Protein AF-A0A087UKG1-F1 (afdb_monomer_lite)

Foldseek 3Di:
DCVVVVVVVVVVCVVVVVDLDPDVCQVCLLVVLVVVLVVLLVCCCVVQLLNCCVVPVPLSVLLSVLLVVLSVVLVVLCVVVVHRRPSDDPLVVLSVVLVVCCVVVVPDN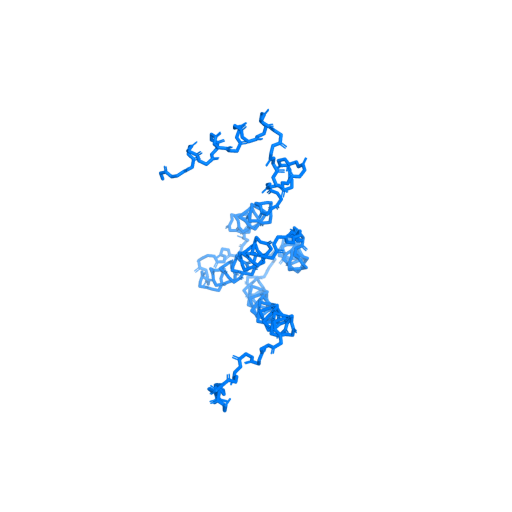VVNVVSSNVSSVVSNVVSVVVVVVVLVVVCVVVVHDPPDPDDPPDD

pLDDT: mean 77.17, std 9.94, range [45.12, 91.0]

Secondary structure (DSSP, 8-state):
--HHHHHHHHHHHHHHT--SSS-HHHHHTTHHHHHHHHHHHHHHHHH-TT-HHHH-HHHHHHHHHHHHHHHHHHHHHHHHTTPPP----TTHHHHHHHHHHHHHTTT-HHHHHHHHHHHHHHHHHHHHHHHHHHHHHHHHHHT--TT--------

Organism: Stegodyphus mimosarum (NCBI:txid407821)

Structure (mmCIF, N/CA/C/O backbone):
data_AF-A0A087UKG1-F1
#
_entry.id   AF-A0A087UKG1-F1
#
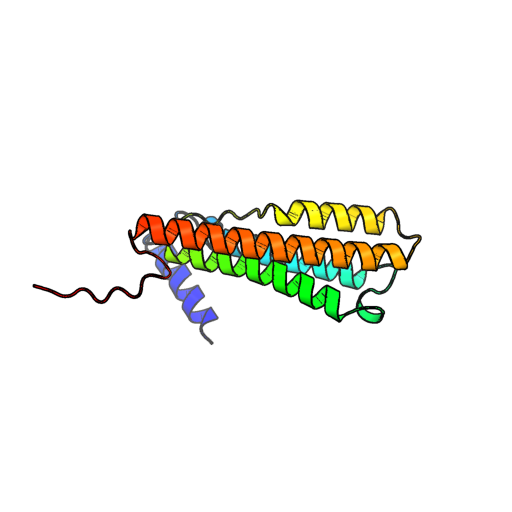loop_
_atom_site.group_PDB
_atom_site.id
_atom_site.type_symbol
_atom_site.label_atom_id
_atom_site.label_alt_id
_atom_site.label_comp_id
_atom_site.label_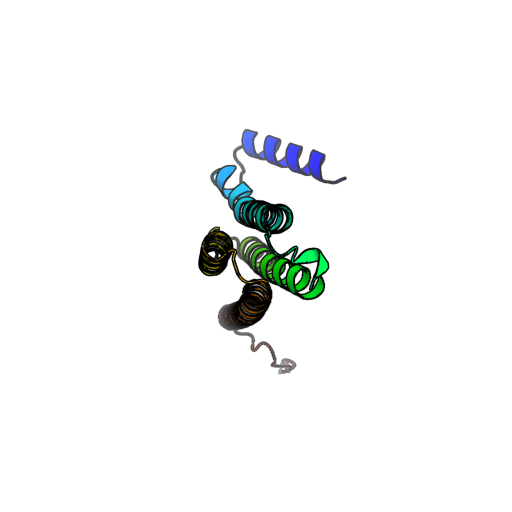asym_id
_atom_site.label_entity_id
_atom_site.label_seq_id
_atom_site.pdbx_PDB_ins_code
_atom_site.Cartn_x
_atom_site.Cartn_y
_atom_site.Cartn_z
_atom_site.occupancy
_atom_site.B_iso_or_equiv
_atom_site.auth_seq_id
_atom_site.auth_comp_id
_atom_site.auth_asym_id
_atom_site.auth_atom_id
_atom_site.pdbx_PDB_model_num
ATOM 1 N N . MET A 1 1 ? -13.821 21.180 6.133 1.00 55.25 1 MET A N 1
ATOM 2 C CA . MET A 1 1 ? -14.436 22.084 7.133 1.00 55.25 1 MET A CA 1
ATOM 3 C C . MET A 1 1 ? -14.659 21.456 8.516 1.00 55.25 1 MET A C 1
ATOM 5 O O . MET A 1 1 ? -14.970 22.186 9.441 1.00 55.25 1 MET A O 1
ATOM 9 N N . SER A 1 2 ? -14.451 20.149 8.722 1.00 76.62 2 SER A N 1
ATOM 10 C CA . SER A 1 2 ? -14.609 19.496 10.038 1.00 76.62 2 SER A CA 1
ATOM 11 C C . SER A 1 2 ? -13.330 19.440 10.887 1.00 76.62 2 SER A C 1
ATOM 13 O O . SER A 1 2 ? -13.421 19.343 12.105 1.00 76.62 2 SER A O 1
ATOM 15 N N . LEU A 1 3 ? -12.146 19.548 10.270 1.00 78.44 3 LEU A N 1
ATOM 16 C CA . LEU A 1 3 ? -10.847 19.410 10.945 1.00 78.44 3 LEU A CA 1
ATOM 17 C C . LEU A 1 3 ? -10.667 20.284 12.204 1.00 78.44 3 LEU A C 1
ATOM 19 O O . LEU A 1 3 ? -10.298 19.722 13.234 1.00 78.44 3 LEU A O 1
ATOM 23 N N . PRO A 1 4 ? -10.946 21.605 12.192 1.00 83.06 4 PRO A N 1
ATOM 24 C CA . PRO A 1 4 ? -10.752 22.427 13.390 1.00 83.06 4 PRO A CA 1
ATOM 25 C C . PRO A 1 4 ? -11.690 22.024 14.537 1.00 83.06 4 PRO A C 1
ATOM 27 O O . PRO A 1 4 ? -11.266 21.980 15.689 1.00 83.06 4 PRO A O 1
ATOM 30 N N . VAL A 1 5 ? -12.934 21.645 14.231 1.00 83.69 5 VAL A N 1
ATOM 31 C CA . VAL A 1 5 ? -13.915 21.189 15.231 1.00 83.69 5 VAL A CA 1
ATOM 32 C C . VAL A 1 5 ? -13.523 19.822 15.797 1.00 83.69 5 VAL A C 1
ATOM 34 O O . VAL A 1 5 ? -13.596 19.604 17.004 1.00 83.69 5 VAL A O 1
ATOM 37 N N . SER A 1 6 ? -13.040 18.907 14.952 1.00 79.75 6 SER A N 1
ATOM 38 C CA . SER A 1 6 ? -12.535 17.601 15.386 1.00 79.75 6 SER A CA 1
ATOM 39 C C . SER A 1 6 ? -11.314 17.732 16.300 1.00 79.75 6 SER A C 1
ATOM 41 O O . SER A 1 6 ? -11.258 17.069 17.333 1.00 79.75 6 SER A O 1
ATOM 43 N N . LEU A 1 7 ? -10.367 18.616 15.967 1.00 80.56 7 LEU A N 1
ATOM 44 C CA . LEU A 1 7 ? -9.194 18.889 16.804 1.00 80.56 7 LEU A CA 1
ATOM 45 C C . LEU A 1 7 ? -9.585 19.519 18.145 1.00 80.56 7 LEU A C 1
ATOM 47 O O . LEU A 1 7 ? -9.088 19.092 19.188 1.00 80.56 7 LEU A O 1
ATOM 51 N N . TYR A 1 8 ? -10.516 20.478 18.134 1.00 82.25 8 TYR A N 1
ATOM 52 C CA . TYR A 1 8 ? -11.039 21.090 19.355 1.00 82.25 8 TYR A CA 1
ATOM 53 C C . TYR A 1 8 ? -11.724 20.058 20.265 1.00 82.25 8 TYR A C 1
ATOM 55 O O . TYR A 1 8 ? -11.461 20.023 21.467 1.00 82.25 8 TYR A O 1
ATOM 63 N N . ASN A 1 9 ? -12.531 19.157 19.696 1.00 81.56 9 ASN A N 1
ATOM 64 C CA . ASN A 1 9 ? -13.195 18.093 20.451 1.00 81.56 9 ASN A CA 1
ATOM 65 C C . ASN A 1 9 ? -12.203 17.082 21.037 1.00 81.56 9 ASN A C 1
ATOM 67 O O . ASN A 1 9 ? -12.367 16.680 22.187 1.00 81.56 9 ASN A O 1
ATOM 71 N N . ILE A 1 10 ? -11.149 16.713 20.298 1.00 77.81 10 ILE A N 1
ATOM 72 C CA . ILE A 1 10 ? -10.069 15.853 20.814 1.00 77.81 10 ILE A CA 1
ATOM 73 C C . ILE A 1 10 ? -9.343 16.544 21.974 1.00 77.81 10 ILE A C 1
ATOM 75 O O . ILE A 1 10 ? -9.103 15.918 23.004 1.00 77.81 10 ILE A O 1
ATOM 79 N N . HIS A 1 11 ? -9.032 17.837 21.841 1.00 78.38 11 HIS A N 1
ATOM 80 C CA . HIS A 1 11 ? -8.366 18.604 22.894 1.00 78.38 11 HIS A CA 1
ATOM 81 C C . HIS A 1 11 ? -9.241 18.742 24.152 1.00 78.38 11 HIS A C 1
ATOM 83 O O . HIS A 1 11 ? -8.769 18.541 25.273 1.00 78.38 11 HIS A O 1
ATOM 89 N N . CYS A 1 12 ? -10.535 19.020 23.976 1.00 80.44 12 CYS A N 1
ATOM 90 C CA . CYS A 1 12 ? -11.500 19.095 25.071 1.00 80.44 12 CYS A CA 1
ATOM 91 C C . CYS A 1 12 ? -11.675 17.734 25.771 1.00 80.44 12 CYS A C 1
ATOM 93 O O . CYS A 1 12 ? -11.652 17.673 27.000 1.00 80.44 12 CYS A O 1
ATOM 95 N N . ALA A 1 13 ? -11.780 16.641 25.007 1.00 72.00 13 ALA A N 1
ATOM 96 C CA . ALA A 1 13 ? -11.885 15.281 25.539 1.00 72.00 13 ALA A CA 1
ATOM 97 C C . ALA A 1 13 ? -10.607 14.835 26.273 1.00 72.00 13 ALA A C 1
ATOM 99 O O . ALA A 1 13 ? -10.695 14.163 27.299 1.00 72.00 13 ALA A O 1
ATOM 100 N N . TYR A 1 14 ? -9.426 15.262 25.807 1.00 73.62 14 TYR A N 1
ATOM 101 C CA . TYR A 1 14 ? -8.149 15.023 26.488 1.00 73.62 14 TYR A CA 1
ATOM 102 C C . TYR A 1 14 ? -8.099 15.708 27.854 1.00 73.62 14 TYR A C 1
ATOM 104 O O . TYR A 1 14 ? -7.748 15.077 28.847 1.00 73.62 14 TYR A O 1
ATOM 112 N N . LYS A 1 15 ? -8.537 16.971 27.932 1.00 78.38 15 LYS A N 1
ATOM 113 C CA . LYS A 1 15 ? -8.609 17.720 29.196 1.00 78.38 15 LYS A CA 1
ATOM 114 C C . LYS A 1 15 ? -9.629 17.134 30.183 1.00 78.38 15 LYS A C 1
ATOM 116 O O . LYS A 1 15 ? -9.431 17.244 31.388 1.00 78.38 15 LYS A O 1
ATOM 121 N N . LYS A 1 16 ? -10.708 16.525 29.680 1.00 77.69 16 LYS A N 1
ATOM 122 C CA . LYS A 1 16 ? -11.767 15.891 30.486 1.00 77.69 16 LYS A CA 1
ATOM 123 C C . LYS A 1 16 ? -11.457 14.448 30.904 1.00 77.69 16 LYS A C 1
ATOM 125 O O . LYS A 1 16 ? -12.178 13.905 31.729 1.00 77.69 16 LYS A O 1
ATOM 130 N N . GLY A 1 17 ? -10.414 13.821 30.354 1.00 66.81 17 GLY A N 1
ATOM 131 C CA . GLY A 1 17 ? -10.044 12.436 30.674 1.00 66.81 17 GLY A CA 1
ATOM 132 C C . GLY A 1 17 ? -10.986 11.363 30.103 1.00 66.81 17 GLY A C 1
ATOM 133 O O . GLY A 1 17 ? -10.788 10.183 30.367 1.00 66.81 17 GLY A O 1
ATOM 134 N N . GLU A 1 18 ? -11.969 11.737 29.280 1.00 65.38 18 GLU A N 1
ATOM 135 C CA . GLU A 1 18 ? -12.963 10.833 28.670 1.00 65.38 18 GLU A CA 1
ATOM 136 C C . GLU A 1 18 ? -12.476 10.217 27.343 1.00 65.38 18 GLU A C 1
ATOM 138 O O . GLU A 1 18 ? -13.263 9.818 26.480 1.00 65.38 18 GLU A O 1
ATOM 143 N N . LEU A 1 19 ? -11.159 10.170 27.119 1.00 61.91 19 LEU A N 1
ATOM 144 C CA . LEU A 1 19 ? -10.612 9.687 25.856 1.00 61.91 19 LEU A CA 1
ATOM 145 C C . LEU A 1 19 ? -10.826 8.168 25.727 1.00 61.91 19 LEU A C 1
ATOM 147 O O . LEU A 1 19 ? -10.293 7.381 26.506 1.00 61.91 19 LEU A O 1
ATOM 151 N N . LYS A 1 20 ? -11.542 7.739 24.676 1.00 59.97 20 LYS A N 1
ATOM 152 C CA . LYS A 1 20 ? -11.756 6.313 24.338 1.00 59.97 20 LYS A CA 1
ATOM 153 C C . LYS A 1 20 ? -10.439 5.531 24.145 1.00 59.97 20 LYS A C 1
ATOM 155 O O . LYS A 1 20 ? -10.425 4.309 24.248 1.00 59.97 20 LYS A O 1
ATOM 160 N N . GLN A 1 21 ? -9.336 6.220 23.848 1.00 63.94 21 GLN A N 1
ATOM 161 C CA . GLN A 1 21 ? -7.999 5.654 23.647 1.00 63.94 21 GLN A CA 1
ATOM 162 C C . GLN A 1 21 ? -7.053 6.189 24.732 1.00 63.94 21 GLN A C 1
ATOM 164 O O . GLN A 1 21 ? -7.044 7.387 24.992 1.00 63.94 21 GLN A O 1
ATOM 169 N N . LYS A 1 22 ? -6.218 5.331 25.337 1.00 58.84 22 LYS A N 1
ATOM 170 C CA . LYS A 1 22 ? -5.342 5.694 26.476 1.00 58.84 22 LYS A CA 1
ATOM 171 C C . LYS A 1 22 ? -4.292 6.776 26.159 1.00 58.84 22 LYS A C 1
ATOM 173 O O . LYS A 1 22 ? -3.692 7.315 27.082 1.00 58.84 22 LYS A O 1
ATOM 178 N N . SER A 1 23 ? -4.038 7.073 24.881 1.00 69.69 23 SER A N 1
ATOM 179 C CA . SER A 1 23 ? -3.068 8.083 24.444 1.00 69.69 23 SER A CA 1
ATOM 180 C C . SER A 1 23 ? -3.394 8.619 23.046 1.00 69.69 23 SER A C 1
ATOM 182 O O . SER A 1 23 ? -3.877 7.876 22.187 1.00 69.69 23 SER A O 1
ATOM 184 N N . LEU A 1 24 ? -3.053 9.889 22.789 1.00 67.69 24 LEU A N 1
ATOM 185 C CA . LEU A 1 24 ? -3.083 10.501 21.451 1.00 67.69 24 LEU A CA 1
ATOM 186 C C . LEU A 1 24 ? -2.222 9.726 20.444 1.00 67.69 24 LEU A C 1
ATOM 188 O O . LEU A 1 24 ? -2.552 9.666 19.262 1.00 67.69 24 LEU A O 1
ATOM 192 N N . TRP A 1 25 ? -1.163 9.066 20.918 1.00 67.25 25 TRP A N 1
ATOM 193 C CA . TRP A 1 25 ? -0.331 8.200 20.087 1.00 67.25 25 TRP A CA 1
ATOM 194 C C . TRP A 1 25 ? -1.114 7.020 19.508 1.00 67.25 25 TRP A C 1
ATOM 196 O O . TRP A 1 25 ? -0.991 6.701 18.329 1.00 67.25 25 TRP A O 1
ATOM 206 N N . GLU A 1 26 ? -1.978 6.401 20.313 1.00 67.81 26 GLU A N 1
ATOM 207 C CA . GLU A 1 26 ? -2.814 5.282 19.871 1.00 67.81 26 GLU A CA 1
ATOM 208 C C . GLU A 1 26 ? -3.870 5.750 18.850 1.00 67.81 26 GLU A C 1
ATOM 210 O O . GLU A 1 26 ? -4.215 5.009 17.931 1.00 67.81 26 GLU A O 1
ATOM 215 N N . ALA A 1 27 ? -4.311 7.010 18.953 1.00 67.88 27 ALA A N 1
ATOM 216 C CA . ALA A 1 27 ? -5.217 7.643 17.995 1.00 67.88 27 ALA A CA 1
ATOM 217 C C . ALA A 1 27 ? -4.535 8.030 16.667 1.00 67.88 27 ALA A C 1
ATOM 219 O O . ALA A 1 27 ? -5.168 7.953 15.616 1.00 67.88 27 ALA A O 1
ATOM 220 N N . MET A 1 28 ? -3.252 8.416 16.692 1.00 72.06 28 MET A N 1
ATOM 221 C CA . MET A 1 28 ? -2.468 8.776 15.496 1.00 72.06 28 MET A CA 1
ATOM 222 C C . MET A 1 28 ? -1.790 7.585 14.813 1.00 72.06 28 MET A C 1
ATOM 224 O O . MET A 1 28 ? -1.432 7.660 13.641 1.00 72.06 28 MET A O 1
ATOM 228 N N . ARG A 1 29 ? -1.646 6.461 15.512 1.00 72.12 29 ARG A N 1
ATOM 229 C CA . ARG A 1 29 ? -1.138 5.190 14.986 1.00 72.12 29 ARG A CA 1
ATOM 230 C C . ARG A 1 29 ? -1.670 4.780 13.595 1.00 72.12 29 ARG A C 1
ATOM 232 O O . ARG A 1 29 ? -0.848 4.367 12.781 1.00 72.12 29 ARG A O 1
ATOM 239 N N . PRO A 1 30 ? -2.974 4.897 13.268 1.00 71.75 30 PRO A N 1
ATOM 240 C CA . PRO A 1 30 ? -3.492 4.600 11.924 1.00 71.75 30 PRO A CA 1
ATOM 241 C C . PRO A 1 30 ? -2.997 5.549 10.821 1.00 71.75 30 PRO A C 1
ATOM 243 O O . PRO A 1 30 ? -3.017 5.193 9.645 1.00 71.75 30 PRO A O 1
ATOM 246 N N . LEU A 1 31 ? -2.532 6.741 11.188 1.00 76.69 31 LEU A N 1
ATOM 247 C CA . LEU A 1 31 ? -1.998 7.738 10.266 1.00 76.69 31 LEU A CA 1
ATOM 248 C C . LEU A 1 31 ? -0.588 7.356 9.786 1.00 76.69 31 LEU A C 1
ATOM 250 O O . LEU A 1 31 ? -0.253 7.563 8.623 1.00 76.69 31 LEU A O 1
ATOM 254 N N . MET A 1 32 ? 0.214 6.736 10.658 1.00 80.81 32 MET A N 1
ATOM 255 C CA . MET A 1 32 ? 1.598 6.338 10.369 1.00 80.81 32 MET A CA 1
ATOM 256 C C . MET A 1 32 ? 1.765 5.519 9.076 1.00 80.81 32 MET A C 1
ATOM 258 O O . MET A 1 32 ? 2.586 5.916 8.252 1.00 80.81 32 MET A O 1
ATOM 262 N N . PRO A 1 33 ? 1.012 4.429 8.818 1.00 81.62 33 PRO A N 1
ATOM 263 C CA . PRO A 1 33 ? 1.164 3.671 7.575 1.00 81.62 33 PRO A CA 1
ATOM 264 C C . PRO A 1 33 ? 0.773 4.476 6.327 1.00 81.62 33 PRO A C 1
ATOM 266 O O . PRO A 1 33 ? 1.386 4.301 5.280 1.00 81.62 33 PRO A O 1
ATOM 269 N N . ILE A 1 34 ? -0.200 5.389 6.412 1.00 83.62 34 ILE A N 1
ATOM 270 C CA . ILE A 1 34 ? -0.562 6.250 5.273 1.00 83.62 34 ILE A CA 1
ATOM 271 C C . ILE A 1 34 ? 0.588 7.212 4.957 1.00 83.62 34 ILE A C 1
ATOM 273 O O . ILE A 1 34 ? 0.975 7.349 3.798 1.00 83.62 34 ILE A O 1
ATOM 277 N N . PHE A 1 35 ? 1.165 7.836 5.986 1.00 85.19 35 PHE A N 1
ATOM 278 C CA . PHE A 1 35 ? 2.324 8.716 5.826 1.00 85.19 35 PHE A CA 1
ATOM 279 C C . PHE A 1 35 ? 3.541 7.972 5.276 1.00 85.19 35 PHE A C 1
ATOM 281 O O . PHE A 1 35 ? 4.201 8.479 4.373 1.00 85.19 35 PHE A O 1
ATOM 288 N N . LEU A 1 36 ? 3.817 6.763 5.770 1.00 85.06 36 LEU A N 1
ATOM 289 C CA . LEU A 1 36 ? 4.906 5.930 5.260 1.00 85.06 36 LEU A CA 1
ATOM 290 C C . LEU A 1 36 ? 4.696 5.557 3.793 1.00 85.06 36 LEU A C 1
ATOM 292 O O . LEU A 1 36 ? 5.628 5.689 3.008 1.00 85.06 36 LEU A O 1
ATOM 296 N N . LEU A 1 37 ? 3.482 5.154 3.402 1.00 85.69 37 LEU A N 1
ATOM 297 C CA . LEU A 1 37 ? 3.162 4.880 1.999 1.00 85.69 37 LEU A CA 1
ATOM 298 C C . LEU A 1 37 ? 3.420 6.117 1.131 1.00 85.69 37 LEU A C 1
ATOM 300 O O . LEU A 1 37 ? 4.068 6.017 0.091 1.00 85.69 37 LEU A O 1
ATOM 304 N N . PHE A 1 38 ? 2.941 7.282 1.569 1.00 87.00 38 PHE A N 1
ATOM 305 C CA . PHE A 1 38 ? 3.137 8.530 0.840 1.00 87.00 38 PHE A CA 1
ATOM 306 C C . PHE A 1 38 ? 4.627 8.841 0.666 1.00 87.00 38 PHE A C 1
ATOM 308 O O . PHE A 1 38 ? 5.083 9.006 -0.459 1.00 87.00 38 PHE A O 1
ATOM 315 N N . LEU A 1 39 ? 5.413 8.792 1.745 1.00 88.50 39 LEU A N 1
ATOM 316 C CA . LEU A 1 39 ? 6.862 9.006 1.689 1.00 88.50 39 LEU A CA 1
ATOM 317 C C . LEU A 1 39 ? 7.566 8.001 0.770 1.00 88.50 39 LEU A C 1
ATOM 319 O O . LEU A 1 39 ? 8.340 8.409 -0.091 1.00 88.50 39 LEU A O 1
ATOM 323 N N . SER A 1 40 ? 7.288 6.702 0.907 1.00 84.19 40 SER A N 1
ATOM 324 C CA . SER A 1 40 ? 7.908 5.663 0.075 1.00 84.19 40 SER A CA 1
ATOM 325 C C . SER A 1 40 ? 7.574 5.833 -1.406 1.00 84.19 40 SER A C 1
ATOM 327 O O . SER A 1 40 ? 8.456 5.707 -2.250 1.00 84.19 40 SER A O 1
ATOM 329 N N . THR A 1 41 ? 6.319 6.149 -1.730 1.00 85.00 41 THR A N 1
ATOM 330 C CA . THR A 1 41 ? 5.888 6.358 -3.122 1.00 85.00 41 THR A CA 1
ATOM 331 C C . THR A 1 41 ? 6.431 7.660 -3.704 1.00 85.00 41 THR A C 1
ATOM 333 O O . THR A 1 41 ? 6.822 7.668 -4.865 1.00 85.00 41 THR A O 1
ATOM 336 N N . SER A 1 42 ? 6.548 8.730 -2.911 1.00 86.19 42 SER A N 1
ATOM 337 C CA . SER A 1 42 ? 7.215 9.969 -3.330 1.00 86.19 42 SER A CA 1
ATOM 338 C C . SER A 1 42 ? 8.714 9.768 -3.561 1.00 86.19 42 SER A C 1
ATOM 340 O O . SER A 1 42 ? 9.237 10.248 -4.561 1.00 86.19 42 SER A O 1
ATOM 342 N N . ILE A 1 43 ? 9.406 9.032 -2.683 1.00 84.50 43 ILE A N 1
ATOM 343 C CA . ILE A 1 43 ? 10.826 8.691 -2.867 1.00 84.50 43 ILE A CA 1
ATOM 344 C C . ILE A 1 43 ? 11.000 7.875 -4.147 1.00 84.50 43 ILE A C 1
ATOM 346 O O . ILE A 1 43 ? 11.864 8.193 -4.957 1.00 84.50 43 ILE A O 1
ATOM 350 N N . TRP A 1 44 ? 10.158 6.864 -4.366 1.00 81.88 44 TRP A N 1
ATOM 351 C CA . TRP A 1 44 ? 10.215 6.077 -5.593 1.00 81.88 44 TRP A CA 1
ATOM 352 C C . TRP A 1 44 ? 9.947 6.941 -6.831 1.00 81.88 44 TRP A C 1
ATOM 354 O O . TRP A 1 44 ? 10.696 6.860 -7.792 1.00 81.88 44 TRP A O 1
ATOM 364 N N . ALA A 1 45 ? 8.951 7.827 -6.789 1.00 81.56 45 ALA A N 1
ATOM 365 C CA . ALA A 1 45 ? 8.631 8.724 -7.897 1.00 81.56 45 ALA A CA 1
ATOM 366 C C . ALA A 1 45 ? 9.778 9.686 -8.257 1.00 81.56 45 ALA A C 1
ATOM 368 O O . ALA A 1 45 ? 10.028 9.912 -9.434 1.00 81.56 45 ALA A O 1
ATOM 369 N N . VAL A 1 46 ? 10.468 10.255 -7.262 1.00 80.94 46 VAL A N 1
ATOM 370 C CA . VAL A 1 46 ? 11.524 11.262 -7.484 1.00 80.94 46 VAL A CA 1
ATOM 371 C C . VAL A 1 46 ? 12.864 10.627 -7.849 1.00 80.94 46 VAL A C 1
ATOM 373 O O . VAL A 1 46 ? 13.601 11.178 -8.659 1.00 80.94 46 VAL A O 1
ATOM 376 N N . TYR A 1 47 ? 13.194 9.485 -7.244 1.00 76.12 47 TYR A N 1
ATOM 377 C CA . TYR A 1 47 ? 14.497 8.840 -7.407 1.00 76.12 47 TYR A CA 1
ATOM 378 C C . TYR A 1 47 ? 14.467 7.616 -8.339 1.00 76.12 47 TYR A C 1
ATOM 380 O O . TYR A 1 47 ? 15.463 6.895 -8.409 1.00 76.12 47 TYR A O 1
ATOM 388 N N . SER A 1 48 ? 13.354 7.352 -9.039 1.00 72.56 48 SER A N 1
ATOM 389 C CA . SER A 1 48 ? 13.268 6.260 -10.021 1.00 72.56 48 SER A CA 1
ATOM 390 C C . SER A 1 48 ? 14.264 6.510 -11.167 1.00 72.56 48 SER A C 1
ATOM 392 O O . SER A 1 48 ? 14.136 7.512 -11.871 1.00 72.56 48 SER A O 1
ATOM 394 N N . PRO A 1 49 ? 15.247 5.615 -11.388 1.00 66.38 49 PRO A N 1
ATOM 395 C CA . PRO A 1 49 ? 16.248 5.770 -12.445 1.00 66.38 49 PRO A CA 1
ATOM 396 C C . PRO A 1 49 ? 15.666 5.575 -13.854 1.00 66.38 49 PRO A C 1
ATOM 398 O O . PRO A 1 49 ? 16.256 6.036 -14.829 1.00 66.38 49 PRO A O 1
ATOM 401 N N . THR A 1 50 ? 14.517 4.902 -13.967 1.00 65.69 50 THR A N 1
ATOM 402 C CA . THR A 1 50 ? 13.853 4.604 -15.247 1.00 65.69 50 THR A CA 1
ATOM 403 C C . THR A 1 50 ? 12.728 5.581 -15.586 1.00 65.69 50 THR A C 1
ATOM 405 O O . THR A 1 50 ? 12.145 5.480 -16.661 1.00 65.69 50 THR A O 1
ATOM 408 N N . ASP A 1 51 ? 12.399 6.505 -14.681 1.00 69.44 51 ASP A N 1
ATOM 409 C CA . ASP A 1 51 ? 11.223 7.367 -14.799 1.00 69.44 51 ASP A CA 1
ATOM 410 C C . ASP A 1 51 ? 9.942 6.539 -15.042 1.00 69.44 51 ASP A C 1
ATOM 412 O O . ASP A 1 51 ? 9.281 6.600 -16.084 1.00 69.44 51 ASP A O 1
ATOM 416 N N . ILE A 1 52 ? 9.601 5.693 -14.057 1.00 70.44 52 ILE A N 1
ATOM 417 C CA . ILE A 1 52 ? 8.415 4.815 -14.100 1.00 70.44 52 ILE A CA 1
ATOM 418 C C . ILE A 1 52 ? 7.126 5.580 -14.441 1.00 70.44 52 ILE A C 1
ATOM 420 O O . ILE A 1 52 ? 6.217 5.014 -15.052 1.00 70.44 52 ILE A O 1
ATOM 424 N N . ILE A 1 53 ? 7.052 6.860 -14.063 1.00 72.62 53 ILE A N 1
ATOM 425 C CA . ILE A 1 53 ? 5.901 7.730 -14.321 1.00 72.62 53 ILE A CA 1
ATOM 426 C C . ILE A 1 53 ? 5.773 8.038 -15.814 1.00 72.62 53 ILE A C 1
ATOM 428 O O . ILE A 1 53 ? 4.652 8.125 -16.316 1.00 72.62 53 ILE A O 1
ATOM 432 N N . HIS A 1 54 ? 6.884 8.161 -16.538 1.00 72.12 54 HIS A N 1
ATOM 433 C CA . HIS A 1 54 ? 6.856 8.364 -17.981 1.00 72.12 54 HIS A CA 1
ATOM 434 C C . HIS A 1 54 ? 6.610 7.052 -18.742 1.00 72.12 54 HIS A C 1
ATOM 436 O O . HIS A 1 54 ? 5.940 7.059 -19.778 1.00 72.12 54 HIS A O 1
ATOM 442 N N . ASN A 1 55 ? 7.138 5.927 -18.252 1.00 74.00 55 ASN A N 1
ATOM 443 C CA . ASN A 1 55 ? 7.047 4.655 -18.971 1.00 74.00 55 ASN A CA 1
ATOM 444 C C . ASN A 1 55 ? 5.683 3.962 -18.790 1.00 74.00 55 ASN A C 1
ATOM 446 O O . ASN A 1 55 ? 5.037 3.612 -19.772 1.00 74.00 55 ASN A O 1
ATOM 450 N N . ASP A 1 56 ? 5.218 3.800 -17.545 1.00 75.50 56 ASP A N 1
ATOM 451 C CA . ASP A 1 56 ? 3.958 3.109 -17.229 1.00 75.50 56 ASP A CA 1
ATOM 452 C C . ASP A 1 56 ? 3.282 3.689 -15.964 1.00 75.50 56 ASP A C 1
ATOM 454 O O . ASP A 1 56 ? 3.175 3.030 -14.919 1.00 75.50 56 ASP A O 1
ATOM 458 N N . PRO A 1 57 ? 2.735 4.918 -16.038 1.00 81.25 57 PRO A N 1
ATOM 459 C CA . PRO A 1 57 ? 2.131 5.579 -14.878 1.00 81.25 57 PRO A CA 1
ATOM 460 C C . PRO A 1 57 ? 0.930 4.803 -14.318 1.00 81.25 57 PRO A C 1
ATOM 462 O O . PRO A 1 57 ? 0.660 4.825 -13.118 1.00 81.25 57 PRO A O 1
ATOM 465 N N . ARG A 1 58 ? 0.201 4.083 -15.179 1.00 84.25 58 ARG A N 1
ATOM 466 C CA . ARG A 1 58 ? -1.035 3.365 -14.820 1.00 84.25 58 ARG A CA 1
ATOM 467 C C . ARG A 1 58 ? -0.793 2.312 -13.742 1.00 84.25 58 ARG A C 1
ATOM 469 O O . ARG A 1 58 ? -1.542 2.252 -12.770 1.00 84.25 58 ARG A O 1
ATOM 476 N N . VAL A 1 59 ? 0.259 1.511 -13.907 1.00 82.38 59 VAL A N 1
ATOM 477 C CA . VAL A 1 59 ? 0.602 0.406 -12.998 1.00 82.38 59 VAL A CA 1
ATOM 478 C C . VAL A 1 59 ? 1.026 0.957 -11.645 1.00 82.38 59 VAL A C 1
ATOM 480 O O . VAL A 1 59 ? 0.582 0.459 -10.612 1.00 82.38 59 VAL A O 1
ATOM 483 N N . PHE A 1 60 ? 1.816 2.032 -11.652 1.00 84.19 60 PHE A N 1
ATOM 484 C CA . PHE A 1 60 ? 2.239 2.713 -10.436 1.00 84.19 60 PHE A CA 1
ATOM 485 C C . PHE A 1 60 ? 1.037 3.249 -9.647 1.00 84.19 60 PHE A C 1
ATOM 487 O O . PHE A 1 60 ? 0.881 2.921 -8.471 1.00 84.19 60 PHE A O 1
ATOM 494 N N . TYR A 1 61 ? 0.124 3.985 -10.291 1.00 87.06 61 TYR A N 1
ATOM 495 C CA . TYR A 1 61 ? -1.075 4.497 -9.615 1.00 87.06 61 TYR A CA 1
ATOM 496 C C . TYR A 1 61 ? -2.006 3.384 -9.120 1.00 87.06 61 TYR A C 1
ATOM 498 O O . TYR A 1 61 ? -2.546 3.489 -8.017 1.00 87.06 61 TYR A O 1
ATOM 506 N N . TRP A 1 62 ? -2.180 2.305 -9.888 1.00 88.62 62 TRP A N 1
ATOM 507 C CA . TRP A 1 62 ? -2.967 1.146 -9.454 1.00 88.62 62 TRP A CA 1
ATOM 508 C C . TRP A 1 62 ? -2.356 0.437 -8.251 1.00 88.62 62 TRP A C 1
ATOM 510 O O . TRP A 1 62 ? -3.078 0.082 -7.316 1.00 88.62 62 TRP A O 1
ATOM 520 N N . PHE A 1 63 ? -1.036 0.271 -8.238 1.00 87.25 63 PHE A N 1
ATOM 521 C CA . PHE A 1 63 ? -0.313 -0.260 -7.093 1.00 87.25 63 PHE A CA 1
ATOM 522 C C . PHE A 1 63 ? -0.501 0.625 -5.858 1.00 87.25 63 PHE A C 1
ATOM 524 O O . PHE A 1 63 ? -1.026 0.145 -4.851 1.00 87.25 63 PHE A O 1
ATOM 531 N N . VAL A 1 64 ? -0.173 1.919 -5.948 1.00 88.06 64 VAL A N 1
ATOM 532 C CA . VAL A 1 64 ? -0.307 2.863 -4.824 1.00 88.06 64 VAL A CA 1
ATOM 533 C C . VAL A 1 64 ? -1.743 2.898 -4.301 1.00 88.06 64 VAL A C 1
ATOM 535 O O . VAL A 1 64 ? -1.960 2.800 -3.091 1.00 88.06 64 VAL A O 1
ATOM 538 N N . GLY A 1 65 ? -2.725 2.954 -5.204 1.00 88.81 65 GLY A N 1
ATOM 539 C CA . GLY A 1 65 ? -4.144 2.912 -4.861 1.00 88.81 65 GLY A CA 1
ATOM 540 C C . GLY A 1 65 ? -4.539 1.626 -4.134 1.00 88.81 65 GLY A C 1
ATOM 541 O O . GLY A 1 65 ? -5.195 1.690 -3.100 1.00 88.81 65 GLY A O 1
ATOM 542 N N . THR A 1 66 ? -4.083 0.462 -4.603 1.00 89.56 66 THR A N 1
ATOM 543 C CA . THR A 1 66 ? -4.408 -0.837 -3.983 1.00 89.56 66 THR A CA 1
ATOM 544 C C . THR A 1 66 ? -3.834 -0.955 -2.572 1.00 89.56 66 THR A C 1
ATOM 546 O O . THR A 1 66 ? -4.523 -1.404 -1.649 1.00 89.56 66 THR A O 1
ATOM 549 N N . VAL A 1 67 ? -2.585 -0.525 -2.369 1.00 87.31 67 VAL A N 1
ATOM 550 C CA . VAL A 1 67 ? -1.968 -0.533 -1.034 1.00 87.31 67 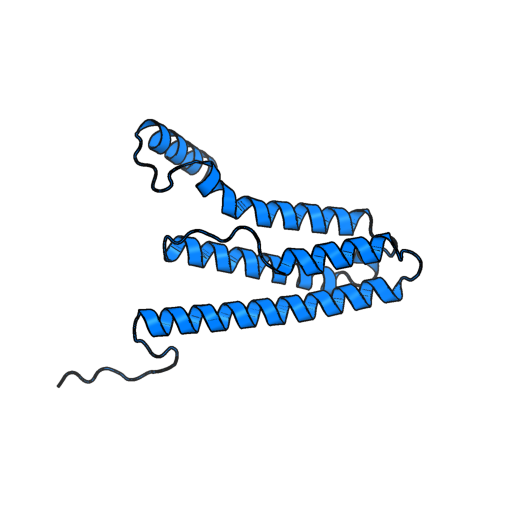VAL A CA 1
ATOM 551 C C . VAL A 1 67 ? -2.683 0.442 -0.101 1.00 87.31 67 VAL A C 1
ATOM 553 O O . VAL A 1 67 ? -2.996 0.081 1.038 1.00 87.31 67 VAL A O 1
ATOM 556 N N . PHE A 1 68 ? -3.003 1.642 -0.592 1.00 88.31 68 PHE A N 1
ATOM 557 C CA . PHE A 1 68 ? -3.777 2.630 0.154 1.00 88.31 68 PHE A CA 1
ATOM 558 C C . PHE A 1 68 ? -5.152 2.083 0.561 1.00 88.31 68 PHE A C 1
ATOM 560 O O . PHE A 1 68 ? -5.512 2.162 1.736 1.00 88.31 68 PHE A O 1
ATOM 567 N N . SER A 1 69 ? -5.880 1.446 -0.360 1.00 89.44 69 SER A N 1
ATOM 568 C CA . SER A 1 69 ? -7.165 0.798 -0.078 1.00 89.44 69 SER A CA 1
ATOM 569 C C . SER A 1 69 ? -7.044 -0.303 0.977 1.00 89.44 69 SER A C 1
ATOM 571 O O . SER A 1 69 ? -7.886 -0.386 1.866 1.00 89.44 69 SER A O 1
ATOM 573 N N . ASN A 1 70 ? -5.986 -1.122 0.949 1.00 86.69 70 ASN A N 1
ATOM 574 C CA . ASN A 1 70 ? -5.754 -2.148 1.974 1.00 86.69 70 ASN A CA 1
ATOM 575 C C . ASN A 1 70 ? -5.554 -1.530 3.370 1.00 86.69 70 ASN A C 1
ATOM 577 O O . ASN A 1 70 ? -6.170 -1.979 4.341 1.00 86.69 70 ASN A O 1
ATOM 581 N N . ILE A 1 71 ? -4.757 -0.461 3.465 1.00 85.06 71 ILE A N 1
ATOM 582 C CA . ILE A 1 71 ? -4.567 0.277 4.721 1.00 85.06 71 ILE A CA 1
ATOM 583 C C . ILE A 1 71 ? -5.902 0.881 5.175 1.00 85.06 71 ILE A C 1
ATOM 585 O O . ILE A 1 71 ? -6.328 0.624 6.299 1.00 85.06 71 ILE A O 1
ATOM 589 N N . ALA A 1 72 ? -6.604 1.607 4.302 1.00 86.94 72 ALA A N 1
ATOM 590 C CA . ALA A 1 72 ? -7.876 2.255 4.617 1.00 86.94 72 ALA A CA 1
ATOM 591 C C . ALA A 1 72 ? -8.951 1.258 5.085 1.00 86.94 72 ALA A C 1
ATOM 593 O O . ALA A 1 72 ? -9.622 1.510 6.086 1.00 86.94 72 ALA A O 1
ATOM 594 N N . CYS A 1 73 ? -9.081 0.097 4.433 1.00 85.25 73 CYS A N 1
ATOM 595 C CA . CYS A 1 73 ? -10.004 -0.955 4.865 1.00 85.25 73 CYS A CA 1
ATOM 596 C C . CYS A 1 73 ? -9.683 -1.452 6.281 1.00 85.25 73 CYS A C 1
ATOM 598 O O . CYS A 1 73 ? -10.592 -1.561 7.104 1.00 85.25 73 CYS A O 1
ATOM 600 N N . ARG A 1 74 ? -8.402 -1.694 6.599 1.00 82.19 74 ARG A N 1
ATOM 601 C CA . ARG A 1 74 ? -7.969 -2.072 7.958 1.00 82.19 74 ARG A CA 1
ATOM 602 C C . ARG A 1 74 ? -8.314 -0.998 8.984 1.00 82.19 74 ARG A C 1
ATOM 604 O O . ARG A 1 74 ? -8.789 -1.332 10.071 1.00 82.19 74 ARG A O 1
ATOM 611 N N . LEU A 1 75 ? -8.134 0.276 8.625 1.00 82.56 75 LEU A N 1
ATOM 612 C CA . LEU A 1 75 ? -8.511 1.395 9.487 1.00 82.56 75 LEU A CA 1
ATOM 613 C C . LEU A 1 75 ? -10.008 1.374 9.786 1.00 82.56 75 LEU A C 1
ATOM 615 O O . LEU A 1 75 ? -10.385 1.357 10.955 1.00 82.56 75 LEU A O 1
ATOM 619 N N . ILE A 1 76 ? -10.852 1.316 8.755 1.00 85.38 76 ILE A N 1
ATOM 620 C CA . ILE A 1 76 ? -12.312 1.322 8.913 1.00 85.38 76 ILE A CA 1
ATOM 621 C C . ILE A 1 76 ? -12.762 0.157 9.799 1.00 85.38 76 ILE A C 1
ATOM 623 O O . ILE A 1 76 ? -13.505 0.373 10.755 1.00 85.38 76 ILE A O 1
ATOM 627 N N . VAL A 1 77 ? -12.266 -1.057 9.538 1.00 82.88 77 VAL A N 1
ATOM 628 C CA . VAL A 1 77 ? -12.610 -2.244 10.337 1.00 82.88 77 VAL A CA 1
ATOM 629 C C . VAL A 1 77 ? -12.199 -2.051 11.794 1.00 82.88 77 VAL A C 1
ATOM 631 O O . VAL A 1 77 ? -13.035 -2.231 12.673 1.00 82.88 77 VAL A O 1
ATOM 634 N N . SER A 1 78 ? -10.966 -1.602 12.058 1.00 75.69 78 SER A N 1
ATOM 635 C CA . SER A 1 78 ? -10.480 -1.378 13.429 1.00 75.69 78 SER A CA 1
ATOM 636 C C . SER A 1 78 ? -11.312 -0.349 14.207 1.00 75.69 78 SER A C 1
ATOM 638 O O . SER A 1 78 ? -11.579 -0.535 15.395 1.00 75.69 78 SER A O 1
ATOM 640 N N . GLN A 1 79 ? -11.789 0.703 13.531 1.00 78.81 79 GLN A N 1
ATOM 641 C CA . GLN A 1 79 ? -12.652 1.718 14.138 1.00 78.81 79 GLN A CA 1
ATOM 642 C C . GLN A 1 79 ? -14.041 1.158 14.460 1.00 78.81 79 GLN A C 1
ATOM 644 O O . GLN A 1 79 ? -14.558 1.395 15.553 1.00 78.81 79 GLN A O 1
ATOM 649 N N . MET A 1 80 ? -14.618 0.374 13.546 1.00 81.12 80 MET A N 1
ATOM 650 C CA . MET A 1 80 ? -15.940 -0.236 13.717 1.00 81.12 80 MET A CA 1
ATOM 651 C C . MET A 1 80 ? -15.949 -1.286 14.833 1.00 81.12 80 MET A C 1
ATOM 653 O O . MET A 1 80 ? -16.844 -1.280 15.675 1.00 81.12 80 MET A O 1
ATOM 657 N N . SER A 1 81 ? -14.933 -2.152 14.901 1.00 76.81 81 SER A N 1
ATOM 658 C CA . SER A 1 81 ? -14.833 -3.179 15.948 1.00 76.81 81 SER A CA 1
ATOM 659 C C . SER A 1 81 ? -14.224 -2.673 17.257 1.00 76.81 81 SER A C 1
ATOM 661 O O . SER A 1 81 ? -14.102 -3.443 18.205 1.00 76.81 81 SER A O 1
ATOM 663 N N . SER A 1 82 ? -13.831 -1.393 17.336 1.00 71.88 82 SER A N 1
ATOM 664 C CA . SER A 1 82 ? -13.076 -0.829 18.469 1.00 71.88 82 SER A CA 1
ATOM 665 C C . SER A 1 82 ? -11.834 -1.661 18.840 1.00 71.88 82 SER A C 1
ATOM 667 O O . SER A 1 82 ? -11.406 -1.672 19.995 1.00 71.88 82 SER A O 1
ATOM 669 N N . THR A 1 83 ? -11.256 -2.367 17.865 1.00 69.12 83 THR A N 1
ATOM 670 C CA . THR A 1 83 ? -10.047 -3.176 18.039 1.00 69.12 83 THR A CA 1
ATOM 671 C C . THR A 1 83 ? -8.818 -2.345 17.696 1.00 69.12 83 THR A C 1
ATOM 673 O O . THR A 1 83 ? -8.886 -1.360 16.960 1.00 69.12 83 THR A O 1
ATOM 676 N N . ARG A 1 84 ? -7.659 -2.717 18.249 1.00 63.19 84 ARG A N 1
ATOM 677 C CA . ARG A 1 84 ? -6.411 -2.015 17.937 1.00 63.19 84 ARG A CA 1
ATOM 678 C C . ARG A 1 84 ? -6.070 -2.204 16.463 1.00 63.19 84 ARG A C 1
ATOM 680 O O . ARG A 1 84 ? -6.048 -3.327 15.968 1.00 63.19 84 ARG A O 1
ATOM 687 N N . CYS A 1 85 ? -5.777 -1.102 15.781 1.00 55.66 85 CYS A N 1
ATOM 688 C CA . CYS A 1 85 ? -5.298 -1.162 14.412 1.00 55.66 85 CYS A CA 1
ATOM 689 C C . CYS A 1 85 ? -3.844 -1.643 14.413 1.00 55.66 85 CYS A C 1
ATOM 691 O O . CYS A 1 85 ? -2.965 -0.986 14.981 1.00 55.66 85 CYS A O 1
ATOM 693 N N . GLU A 1 86 ? -3.575 -2.782 13.777 1.00 58.62 86 GLU A N 1
ATOM 694 C CA . GLU A 1 86 ? -2.203 -3.208 13.520 1.00 58.62 86 GLU A CA 1
ATOM 695 C C . GLU A 1 86 ? -1.563 -2.220 12.541 1.00 58.62 86 GLU A C 1
ATOM 697 O O . GLU A 1 86 ? -1.917 -2.151 11.366 1.00 58.62 86 GLU A O 1
ATOM 702 N N . ALA A 1 87 ? -0.658 -1.393 13.064 1.00 53.66 87 ALA A N 1
ATOM 703 C CA . ALA A 1 87 ? -0.026 -0.301 12.325 1.00 53.66 87 ALA A CA 1
ATOM 704 C C . ALA A 1 87 ? 0.948 -0.784 11.243 1.00 53.66 87 ALA A C 1
ATOM 706 O O . ALA A 1 87 ? 1.277 -0.032 10.330 1.00 53.66 87 ALA A O 1
ATOM 707 N N . PHE A 1 88 ? 1.431 -2.020 11.367 1.00 54.94 88 PHE A N 1
ATOM 708 C CA . PHE A 1 88 ? 2.474 -2.568 10.519 1.00 54.94 88 PHE A CA 1
ATOM 709 C C . PHE A 1 88 ? 1.874 -3.636 9.611 1.00 54.94 88 PHE A C 1
ATOM 711 O O . PHE A 1 88 ? 1.645 -4.773 10.017 1.00 54.94 88 PHE A O 1
ATOM 718 N N . ASN A 1 89 ? 1.551 -3.244 8.380 1.00 67.06 89 ASN A N 1
ATOM 719 C CA . ASN A 1 89 ? 1.071 -4.183 7.379 1.00 67.06 89 ASN A CA 1
ATOM 720 C C . ASN A 1 89 ? 2.264 -4.982 6.838 1.00 67.06 89 ASN A C 1
ATOM 722 O O . ASN A 1 89 ? 3.260 -4.384 6.434 1.00 67.06 89 ASN A O 1
ATOM 726 N N . TRP A 1 90 ? 2.142 -6.311 6.764 1.00 71.94 90 TRP A N 1
ATOM 727 C CA . TRP A 1 90 ? 3.131 -7.203 6.136 1.00 71.94 90 TRP A CA 1
ATOM 728 C C . TRP A 1 90 ? 3.549 -6.716 4.741 1.00 71.94 90 TRP A C 1
ATOM 730 O O . TRP A 1 90 ? 4.684 -6.910 4.321 1.00 71.94 90 TRP A O 1
ATOM 740 N N . LEU A 1 91 ? 2.647 -6.013 4.049 1.00 69.25 91 LEU A N 1
ATOM 741 C CA . LEU A 1 91 ? 2.873 -5.418 2.737 1.00 69.25 91 LEU A CA 1
ATOM 742 C C . LEU A 1 91 ? 4.007 -4.377 2.682 1.00 69.25 91 LEU A C 1
ATOM 744 O O . LEU A 1 91 ? 4.538 -4.146 1.605 1.00 69.25 91 LEU A O 1
ATOM 748 N N . PHE A 1 92 ? 4.422 -3.773 3.798 1.00 74.81 92 PHE A N 1
ATOM 749 C CA . PHE A 1 92 ? 5.575 -2.859 3.796 1.00 74.81 92 PHE A CA 1
ATOM 750 C C . PHE A 1 92 ? 6.901 -3.575 3.527 1.00 74.81 92 PHE A C 1
ATOM 752 O O . PHE A 1 92 ? 7.805 -2.979 2.945 1.00 74.81 92 PHE A O 1
ATOM 759 N N . TYR A 1 93 ? 7.012 -4.851 3.900 1.00 79.69 93 TYR A N 1
ATOM 760 C CA . TYR A 1 93 ? 8.217 -5.646 3.679 1.00 79.69 93 TYR A CA 1
ATOM 761 C C . TYR A 1 93 ? 8.543 -5.854 2.186 1.00 79.69 93 TYR A C 1
ATOM 763 O O . TYR A 1 93 ? 9.647 -5.491 1.777 1.00 79.69 93 TYR A O 1
ATOM 771 N N . PRO A 1 94 ? 7.619 -6.349 1.331 1.00 79.56 94 PRO A N 1
ATOM 772 C CA . PRO A 1 94 ? 7.893 -6.493 -0.099 1.00 79.56 94 PRO A CA 1
ATOM 773 C C . PRO A 1 94 ? 8.118 -5.146 -0.796 1.00 79.56 94 PRO A C 1
ATOM 775 O O . PRO A 1 94 ? 8.917 -5.082 -1.724 1.00 79.56 94 PRO A O 1
ATOM 778 N N . ILE A 1 95 ? 7.482 -4.063 -0.331 1.00 80.25 95 ILE A N 1
ATOM 779 C CA . ILE A 1 95 ? 7.705 -2.712 -0.871 1.00 80.25 95 ILE A CA 1
ATOM 780 C C . ILE A 1 95 ? 9.125 -2.237 -0.557 1.00 80.25 95 ILE A C 1
ATOM 782 O O . ILE A 1 95 ? 9.834 -1.794 -1.454 1.00 80.25 95 ILE A O 1
ATOM 786 N N . GLY A 1 96 ? 9.564 -2.369 0.698 1.00 81.62 96 GLY A N 1
ATOM 787 C CA . GLY A 1 96 ? 10.923 -2.005 1.102 1.00 81.62 96 GLY A CA 1
ATOM 788 C C . GLY A 1 96 ? 11.988 -2.816 0.363 1.00 81.62 96 GLY A C 1
ATOM 789 O O . GLY A 1 96 ? 12.951 -2.242 -0.140 1.00 81.62 96 GLY A O 1
ATOM 790 N N . LEU A 1 97 ? 11.782 -4.132 0.226 1.00 82.94 97 LEU A N 1
ATOM 791 C CA . LEU A 1 97 ? 12.686 -5.007 -0.525 1.00 82.94 97 LEU A CA 1
ATOM 792 C C . LEU A 1 97 ? 12.788 -4.589 -1.996 1.00 82.94 97 LEU A C 1
ATOM 794 O O . LEU A 1 97 ? 13.888 -4.514 -2.540 1.00 82.94 97 LEU A O 1
ATOM 798 N N . ALA A 1 98 ? 11.654 -4.293 -2.632 1.00 79.69 98 ALA A N 1
ATOM 799 C CA . ALA A 1 98 ? 11.634 -3.863 -4.020 1.00 79.69 98 ALA A CA 1
ATOM 800 C C . ALA A 1 98 ? 12.351 -2.525 -4.223 1.00 79.69 98 ALA A C 1
ATOM 802 O O . ALA A 1 98 ? 13.131 -2.406 -5.160 1.00 79.69 98 ALA A O 1
ATOM 803 N N . LEU A 1 99 ? 12.168 -1.552 -3.324 1.00 79.12 99 LEU A N 1
ATOM 804 C CA . LEU A 1 99 ? 12.897 -0.282 -3.390 1.00 79.12 99 LEU A CA 1
ATOM 805 C C . LEU A 1 99 ? 14.410 -0.496 -3.258 1.00 79.12 99 LEU A C 1
ATOM 807 O O . LEU A 1 99 ? 15.166 0.017 -4.078 1.00 79.12 99 LEU A O 1
ATOM 811 N N . ILE A 1 100 ? 14.857 -1.302 -2.288 1.00 81.12 100 ILE A N 1
ATOM 812 C CA . ILE A 1 100 ? 16.285 -1.634 -2.120 1.00 81.12 100 ILE A CA 1
ATOM 813 C C . ILE A 1 100 ? 16.840 -2.286 -3.390 1.00 81.12 100 ILE A C 1
ATOM 815 O O . ILE A 1 100 ? 17.937 -1.940 -3.832 1.00 81.12 100 ILE A O 1
ATOM 819 N N . PHE A 1 101 ? 16.082 -3.205 -3.991 1.00 79.81 101 PHE A N 1
ATOM 820 C CA . PHE A 1 101 ? 16.484 -3.891 -5.213 1.00 79.81 101 PHE A CA 1
ATOM 821 C C . PHE A 1 101 ? 16.574 -2.936 -6.411 1.00 79.81 101 PHE A C 1
ATOM 823 O O . PHE A 1 101 ? 17.553 -2.989 -7.150 1.00 79.81 101 PHE A O 1
ATOM 830 N N . ILE A 1 102 ? 15.610 -2.025 -6.568 1.00 75.62 102 ILE A N 1
ATOM 831 C CA . ILE A 1 102 ? 15.603 -1.009 -7.633 1.00 75.62 102 ILE A CA 1
ATOM 832 C C . ILE A 1 102 ? 16.805 -0.066 -7.488 1.00 75.62 102 ILE A C 1
ATOM 834 O O . ILE A 1 102 ? 17.515 0.173 -8.462 1.00 75.62 102 ILE A O 1
ATOM 838 N N . PHE A 1 103 ? 17.093 0.405 -6.270 1.00 73.94 103 PHE A N 1
ATOM 839 C CA . PHE A 1 103 ? 18.246 1.276 -6.016 1.00 73.94 103 PHE A CA 1
ATOM 840 C C . PHE A 1 103 ? 19.590 0.564 -6.198 1.00 73.94 103 PHE A C 1
ATOM 842 O O . PHE A 1 103 ? 20.546 1.168 -6.678 1.00 73.94 103 PHE A O 1
ATOM 849 N N . SER A 1 104 ? 19.668 -0.721 -5.847 1.00 76.88 104 SER A N 1
ATOM 850 C CA . SER A 1 104 ? 20.903 -1.508 -5.966 1.00 76.88 104 SER A CA 1
ATOM 851 C C . SER A 1 104 ? 21.157 -1.998 -7.395 1.00 76.88 104 SER A C 1
ATOM 853 O O . SER A 1 10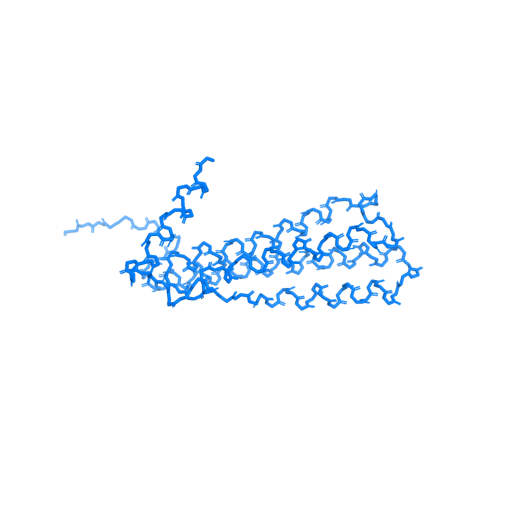4 ? 22.305 -2.186 -7.789 1.00 76.88 104 SER A O 1
ATOM 855 N N . CYS A 1 105 ? 20.099 -2.206 -8.185 1.00 65.94 105 CYS A N 1
ATOM 856 C CA . CYS A 1 105 ? 20.148 -2.765 -9.536 1.00 65.94 105 CYS A CA 1
ATOM 857 C C . CYS A 1 105 ? 19.663 -1.744 -10.585 1.00 65.94 105 CYS A C 1
ATOM 859 O O . CYS A 1 105 ? 18.867 -2.056 -11.468 1.00 65.94 105 CYS A O 1
ATOM 861 N N . SER A 1 106 ? 20.168 -0.510 -10.489 1.00 60.72 106 SER A N 1
ATOM 862 C CA . SER A 1 106 ? 19.788 0.661 -11.307 1.00 60.72 106 SER A CA 1
ATOM 863 C C . SER A 1 106 ? 20.044 0.513 -12.827 1.00 60.72 106 SER A C 1
ATOM 865 O O . SER A 1 106 ? 19.706 1.382 -13.621 1.00 60.72 106 SER A O 1
ATOM 867 N N . HIS A 1 107 ? 20.641 -0.594 -13.280 1.00 59.22 107 HIS A N 1
ATOM 868 C CA . HIS A 1 107 ? 21.184 -0.706 -14.637 1.00 59.22 107 HIS A CA 1
ATOM 869 C C . HIS A 1 107 ? 20.166 -1.128 -15.718 1.00 59.22 107 HIS A C 1
ATOM 871 O O . HIS A 1 107 ? 20.514 -1.134 -16.897 1.00 59.22 107 HIS A O 1
ATOM 877 N N . GLN A 1 108 ? 18.920 -1.495 -15.374 1.00 63.41 108 GLN A N 1
ATOM 878 C CA . GLN A 1 108 ? 18.003 -2.079 -16.365 1.00 63.41 108 GLN A CA 1
ATOM 879 C C . GLN A 1 108 ? 16.541 -1.626 -16.236 1.00 63.41 108 GLN A C 1
ATOM 881 O O . GLN A 1 108 ? 15.763 -2.145 -15.437 1.00 63.41 108 GLN A O 1
ATOM 886 N N . SER A 1 109 ? 16.135 -0.733 -17.141 1.00 66.25 109 SER A N 1
ATOM 887 C CA . SER A 1 109 ? 14.799 -0.126 -17.210 1.00 66.25 109 SER A CA 1
ATOM 888 C C . SER A 1 109 ? 13.625 -1.114 -17.277 1.00 66.25 109 SER A C 1
ATOM 890 O O . SER A 1 109 ? 12.546 -0.868 -16.744 1.00 66.25 109 SER A O 1
ATOM 892 N N . LYS A 1 110 ? 13.813 -2.279 -17.909 1.00 71.81 110 LYS A N 1
ATOM 893 C CA . LYS A 1 110 ? 12.749 -3.294 -18.038 1.00 71.81 110 LYS A CA 1
ATOM 894 C C . LYS A 1 110 ? 12.459 -4.027 -16.724 1.00 71.81 110 LYS A C 1
ATOM 896 O O . LYS A 1 110 ? 11.350 -4.520 -16.529 1.00 71.81 110 LYS A O 1
ATOM 901 N N . THR A 1 111 ? 13.440 -4.091 -15.828 1.00 76.69 111 THR A N 1
ATOM 902 C CA . THR A 1 111 ? 13.328 -4.807 -14.553 1.00 76.69 111 THR A CA 1
ATOM 903 C C . THR A 1 111 ? 12.442 -4.043 -13.571 1.00 76.69 111 THR A C 1
ATOM 905 O O . THR A 1 111 ? 11.646 -4.658 -12.865 1.00 76.69 111 THR A O 1
ATOM 908 N N . GLU A 1 112 ? 12.501 -2.707 -13.575 1.00 76.69 112 GLU A N 1
ATOM 909 C CA . GLU A 1 112 ? 11.697 -1.862 -12.681 1.00 76.69 112 GLU A CA 1
ATOM 910 C C . GLU A 1 112 ? 10.189 -2.026 -12.932 1.00 76.69 112 GLU A C 1
ATOM 912 O O . GLU A 1 112 ? 9.412 -2.224 -11.997 1.00 76.69 112 GLU A O 1
ATOM 917 N N . VAL A 1 113 ? 9.777 -2.039 -14.206 1.00 78.31 113 VAL A N 1
ATOM 918 C CA . VAL A 1 113 ? 8.370 -2.220 -14.606 1.00 78.31 113 VAL A CA 1
ATOM 919 C C . VAL A 1 113 ? 7.856 -3.613 -14.242 1.00 78.31 113 VAL A C 1
ATOM 921 O O . VAL A 1 113 ? 6.735 -3.753 -13.751 1.00 78.31 113 VAL A O 1
ATOM 924 N N . PHE A 1 114 ? 8.675 -4.652 -14.435 1.00 83.06 114 PHE A N 1
ATOM 925 C CA . PHE A 1 114 ? 8.305 -6.018 -14.059 1.00 83.06 114 PHE A CA 1
ATOM 926 C C . PHE A 1 114 ? 8.102 -6.154 -12.544 1.00 83.06 114 PHE A C 1
ATOM 928 O O . PHE A 1 114 ? 7.128 -6.764 -12.098 1.00 83.06 114 PHE A O 1
ATOM 935 N N . ILE A 1 115 ? 8.974 -5.531 -11.746 1.00 82.81 115 ILE A N 1
ATOM 936 C CA . ILE A 1 115 ? 8.845 -5.500 -10.283 1.00 82.81 115 ILE A CA 1
ATOM 937 C C . ILE A 1 115 ? 7.581 -4.748 -9.865 1.00 82.81 115 ILE A C 1
ATOM 939 O O . ILE A 1 115 ? 6.847 -5.237 -9.007 1.00 82.81 115 ILE A O 1
ATOM 943 N N . ALA A 1 116 ? 7.281 -3.604 -10.488 1.00 82.31 116 ALA A N 1
ATOM 944 C CA . ALA A 1 116 ? 6.060 -2.851 -10.205 1.00 82.31 116 ALA A CA 1
ATOM 945 C C . ALA A 1 116 ? 4.793 -3.684 -10.476 1.00 82.31 116 ALA A C 1
ATOM 947 O O . ALA A 1 116 ? 3.878 -3.706 -9.650 1.00 82.31 116 ALA A O 1
ATOM 948 N N . TRP A 1 117 ? 4.765 -4.441 -11.577 1.00 86.06 117 TRP A N 1
ATOM 949 C CA . TRP A 1 117 ? 3.680 -5.381 -11.881 1.00 86.06 117 TRP A CA 1
ATOM 950 C C . TRP A 1 117 ? 3.579 -6.528 -10.872 1.00 86.06 117 TRP A C 1
ATOM 952 O O . TRP A 1 117 ? 2.481 -6.849 -10.411 1.00 86.06 117 TRP A O 1
ATOM 962 N N . ALA A 1 118 ? 4.707 -7.133 -10.495 1.00 87.19 118 ALA A N 1
ATOM 963 C CA . ALA A 1 118 ? 4.732 -8.200 -9.498 1.00 87.19 118 ALA A CA 1
ATOM 964 C C . ALA A 1 118 ? 4.214 -7.707 -8.134 1.00 87.19 118 ALA A C 1
ATOM 966 O O . ALA A 1 118 ? 3.385 -8.369 -7.503 1.00 87.19 118 ALA A O 1
ATOM 967 N N . LEU A 1 119 ? 4.637 -6.512 -7.708 1.00 85.44 119 LEU A N 1
ATOM 968 C CA . LEU A 1 119 ? 4.147 -5.856 -6.494 1.00 85.44 119 LEU A CA 1
ATOM 969 C C . LEU A 1 119 ? 2.659 -5.525 -6.570 1.00 85.44 119 LEU A C 1
ATOM 971 O O . LEU A 1 119 ? 1.947 -5.692 -5.576 1.00 85.44 119 LEU A O 1
ATOM 975 N N . PHE A 1 120 ? 2.180 -5.066 -7.728 1.00 87.75 120 PHE A N 1
ATOM 976 C CA . PHE A 1 120 ? 0.764 -4.804 -7.950 1.00 87.75 120 PHE A CA 1
ATOM 977 C C . PHE A 1 120 ? -0.067 -6.073 -7.756 1.00 87.75 120 PHE A C 1
ATOM 979 O O . PHE A 1 120 ? -0.972 -6.085 -6.921 1.00 87.75 120 PHE A O 1
ATOM 986 N N . ILE A 1 121 ? 0.287 -7.161 -8.446 1.00 89.75 121 ILE A N 1
ATOM 987 C CA . ILE A 1 121 ? -0.419 -8.446 -8.342 1.00 89.75 121 ILE A CA 1
ATOM 988 C C . ILE A 1 121 ? -0.403 -8.955 -6.896 1.00 89.75 121 ILE A C 1
ATOM 990 O O . ILE A 1 121 ? -1.452 -9.313 -6.356 1.00 89.75 121 ILE A O 1
ATOM 994 N N . LEU A 1 122 ? 0.758 -8.924 -6.235 1.00 88.94 122 LEU A N 1
ATOM 995 C CA . LEU A 1 122 ? 0.885 -9.323 -4.832 1.00 88.94 122 LEU A CA 1
ATOM 996 C C . LEU A 1 122 ? -0.021 -8.482 -3.923 1.00 88.94 122 LEU A C 1
ATOM 998 O O . LEU A 1 122 ? -0.694 -9.024 -3.044 1.00 88.94 122 LEU A O 1
ATOM 1002 N N . SER A 1 123 ? -0.079 -7.169 -4.150 1.00 87.25 123 SER A N 1
ATOM 1003 C CA . SER A 1 123 ? -0.911 -6.247 -3.368 1.00 87.25 123 SER A CA 1
ATOM 1004 C C . SER A 1 123 ? -2.401 -6.511 -3.555 1.00 87.25 123 SER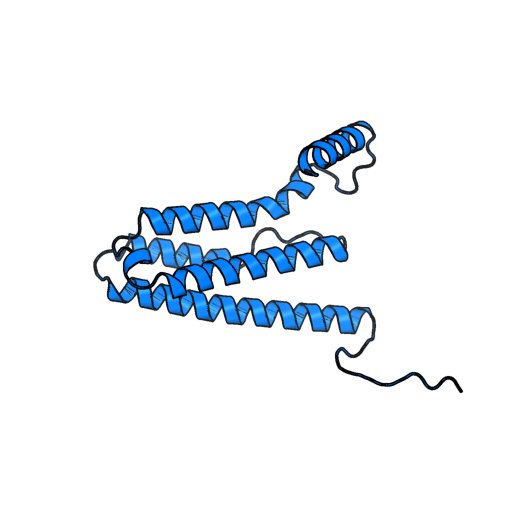 A C 1
ATOM 1006 O O . SER A 1 123 ? -3.146 -6.486 -2.573 1.00 87.25 123 SER A O 1
ATOM 1008 N N . VAL A 1 124 ? -2.831 -6.817 -4.782 1.00 89.62 124 VAL A N 1
ATOM 1009 C CA . VAL A 1 124 ? -4.218 -7.194 -5.093 1.00 89.62 124 VAL A CA 1
ATOM 1010 C C . VAL A 1 124 ? -4.592 -8.495 -4.389 1.00 89.62 124 VAL A C 1
ATOM 1012 O O . VAL A 1 124 ? -5.605 -8.541 -3.690 1.00 89.62 124 VAL A O 1
ATOM 1015 N N . VAL A 1 125 ? -3.755 -9.531 -4.497 1.00 91.00 125 VAL A N 1
ATOM 1016 C CA . VAL A 1 125 ? -3.993 -10.821 -3.826 1.00 91.00 125 VAL A CA 1
ATOM 1017 C C . VAL A 1 125 ? -4.083 -10.634 -2.312 1.00 91.00 125 VAL A C 1
ATOM 1019 O O . VAL A 1 125 ? -5.022 -11.122 -1.682 1.00 91.00 125 VAL A O 1
ATOM 1022 N N . ALA A 1 126 ? -3.159 -9.871 -1.725 1.00 87.00 126 ALA A N 1
ATOM 1023 C CA . ALA A 1 126 ? -3.169 -9.580 -0.295 1.00 87.00 126 ALA A CA 1
ATOM 1024 C C . ALA A 1 126 ? -4.416 -8.788 0.138 1.00 87.00 126 ALA A C 1
ATOM 1026 O O . ALA A 1 126 ? -4.959 -9.041 1.216 1.00 87.00 126 ALA A O 1
ATOM 1027 N N . HIS A 1 127 ? -4.884 -7.841 -0.684 1.00 89.00 127 HIS A N 1
ATOM 1028 C CA . HIS A 1 127 ? -6.101 -7.072 -0.421 1.00 89.00 127 HIS A CA 1
ATOM 1029 C C . HIS A 1 127 ? -7.352 -7.961 -0.447 1.00 89.00 127 HIS A C 1
ATOM 1031 O O . HIS A 1 127 ? -8.149 -7.920 0.492 1.00 89.00 127 HIS A O 1
ATOM 1037 N N . ILE A 1 128 ? -7.483 -8.816 -1.466 1.00 89.06 128 ILE A N 1
ATOM 1038 C CA . ILE A 1 128 ? -8.601 -9.761 -1.593 1.00 89.06 128 ILE A CA 1
ATOM 1039 C C . ILE A 1 128 ? -8.594 -10.753 -0.429 1.00 89.06 128 ILE A C 1
ATOM 1041 O O . ILE A 1 128 ? -9.620 -10.930 0.225 1.00 89.06 128 ILE A O 1
ATOM 1045 N N . HIS A 1 129 ? -7.443 -11.359 -0.126 1.00 89.19 129 HIS A N 1
ATOM 1046 C CA . HIS A 1 129 ? -7.314 -12.308 0.978 1.00 89.19 129 HIS A CA 1
ATOM 1047 C C . HIS A 1 129 ? -7.725 -11.673 2.312 1.00 89.19 129 HIS A C 1
ATOM 1049 O O . HIS A 1 129 ? -8.539 -12.236 3.042 1.00 89.19 129 HIS A O 1
ATOM 1055 N N . TYR A 1 130 ? -7.226 -10.466 2.604 1.00 85.81 130 TYR A N 1
ATOM 1056 C CA . TYR A 1 130 ? -7.626 -9.728 3.802 1.00 85.81 130 TYR A CA 1
ATOM 1057 C C . TYR A 1 130 ? -9.141 -9.485 3.845 1.00 85.81 130 TYR A C 1
ATOM 1059 O O . TYR A 1 130 ? -9.775 -9.780 4.860 1.00 85.81 130 TYR A O 1
ATOM 1067 N N . GLY A 1 131 ? -9.728 -9.005 2.744 1.00 86.00 131 GLY A N 1
ATOM 1068 C CA . GLY A 1 131 ? -11.168 -8.762 2.646 1.00 86.00 131 GLY A CA 1
ATOM 1069 C C . GLY A 1 131 ? -11.992 -10.021 2.920 1.00 86.00 131 GLY A C 1
ATOM 1070 O O . GLY A 1 131 ? -12.884 -10.001 3.768 1.00 86.00 131 GLY A O 1
ATOM 1071 N N . VAL A 1 132 ? -11.649 -11.140 2.276 1.00 87.38 132 VAL A N 1
ATOM 1072 C CA . VAL A 1 132 ? -12.333 -12.428 2.469 1.00 87.38 132 VAL A CA 1
ATOM 1073 C C . VAL A 1 132 ? -12.221 -12.900 3.920 1.00 87.38 132 VAL A C 1
ATOM 1075 O O . VAL A 1 132 ? -13.235 -13.265 4.519 1.00 87.38 132 VAL A O 1
ATOM 1078 N N . CYS A 1 133 ? -11.028 -12.847 4.518 1.00 86.81 133 CYS A N 1
ATOM 1079 C CA . CYS A 1 133 ? -10.829 -13.260 5.908 1.00 86.81 133 CYS A CA 1
ATOM 1080 C C . CYS A 1 133 ? -11.666 -12.429 6.888 1.00 86.81 133 CYS A C 1
ATOM 1082 O O . CYS A 1 133 ? -12.318 -13.002 7.763 1.00 86.81 133 CYS A O 1
ATOM 1084 N N . VAL A 1 134 ? -11.684 -11.101 6.738 1.00 85.56 134 VAL A N 1
ATOM 1085 C CA . VAL A 1 134 ? -12.463 -10.211 7.615 1.00 85.56 134 VAL A CA 1
ATOM 1086 C C . VAL A 1 134 ? -13.956 -10.471 7.470 1.00 85.56 134 VAL A C 1
ATOM 1088 O O . VAL A 1 134 ? -14.654 -10.613 8.474 1.00 85.56 134 VAL A O 1
ATOM 1091 N N . VAL A 1 135 ? -14.450 -10.589 6.237 1.00 86.25 135 VAL A N 1
ATOM 1092 C CA . VAL A 1 135 ? -15.864 -10.876 5.964 1.00 86.25 135 VAL A CA 1
ATOM 1093 C C . VAL A 1 135 ? -16.274 -12.210 6.594 1.00 86.25 135 VAL A C 1
ATOM 1095 O O . VAL A 1 135 ? -17.286 -12.284 7.289 1.00 86.25 135 VAL A O 1
ATOM 1098 N N . GLN A 1 136 ? -15.451 -13.251 6.454 1.00 85.81 136 GLN A N 1
ATOM 1099 C CA . GLN A 1 136 ? -15.692 -14.549 7.092 1.00 85.81 136 GLN A CA 1
ATOM 1100 C C . GLN A 1 136 ? -15.644 -14.487 8.624 1.00 85.81 136 GLN A C 1
ATOM 1102 O O . GLN A 1 136 ? -16.403 -15.192 9.291 1.00 85.81 136 GLN A O 1
ATOM 1107 N N . GLN A 1 137 ? -14.738 -13.698 9.206 1.00 85.38 137 GLN A N 1
ATOM 1108 C CA . GLN A 1 137 ? -14.670 -13.499 10.657 1.00 85.38 137 GLN A CA 1
ATOM 1109 C C . GLN A 1 137 ? -15.917 -12.777 11.175 1.00 85.38 137 GLN A C 1
ATOM 1111 O O . GLN A 1 137 ? -16.503 -13.222 12.159 1.00 85.38 137 GLN A O 1
ATOM 1116 N N . MET A 1 138 ? -16.371 -11.732 10.480 1.00 84.50 138 MET A N 1
ATOM 1117 C CA . MET A 1 138 ? -17.591 -10.997 10.827 1.00 84.50 138 MET A CA 1
ATOM 1118 C C . MET A 1 138 ? -18.834 -11.877 10.703 1.00 84.50 138 MET A C 1
ATOM 1120 O O . MET A 1 138 ? -19.626 -11.954 11.638 1.00 84.50 138 MET A O 1
ATOM 1124 N N . CYS A 1 139 ? -18.973 -12.619 9.602 1.00 83.75 139 CYS A N 1
ATOM 1125 C CA . CYS A 1 139 ? -20.088 -13.547 9.411 1.00 83.75 139 CYS A CA 1
ATOM 1126 C C . CYS A 1 139 ? -20.114 -14.652 10.491 1.00 83.75 139 CYS A C 1
ATOM 1128 O O . CYS A 1 139 ? -21.178 -14.952 11.036 1.00 83.75 139 CYS A O 1
ATOM 1130 N N . ARG A 1 140 ? -18.949 -15.170 10.917 1.00 84.00 140 ARG A N 1
ATOM 1131 C CA . ARG A 1 140 ? -18.850 -16.080 12.077 1.00 84.00 140 ARG A CA 1
ATOM 1132 C C . ARG A 1 140 ? -19.225 -15.411 13.401 1.00 84.00 140 ARG A C 1
ATOM 1134 O O . ARG A 1 140 ? -19.939 -16.022 14.192 1.00 84.00 140 ARG A O 1
ATOM 1141 N N . HIS A 1 141 ? -18.776 -14.179 13.634 1.00 84.88 141 HIS A N 1
ATOM 1142 C CA . HIS A 1 141 ? -19.061 -13.432 14.861 1.00 84.88 141 HIS A CA 1
ATOM 1143 C C . HIS A 1 141 ? -20.559 -13.133 15.020 1.00 84.88 141 HIS A C 1
ATOM 1145 O O . HIS A 1 141 ? -21.128 -13.387 16.077 1.00 84.88 141 HIS A O 1
ATOM 1151 N N . PHE A 1 142 ? -21.215 -12.677 13.951 1.00 84.12 142 PHE A N 1
ATOM 1152 C CA . PHE A 1 142 ? -22.650 -12.381 13.949 1.00 84.12 142 PHE A CA 1
ATOM 1153 C C . PHE A 1 142 ? -23.539 -13.615 13.732 1.00 84.12 142 PHE A C 1
ATOM 1155 O O . PHE A 1 142 ? -24.758 -13.502 13.819 1.00 84.12 142 PHE A O 1
ATOM 1162 N N . ARG A 1 143 ? -22.952 -14.791 13.455 1.00 80.19 143 ARG A N 1
ATOM 1163 C CA . ARG A 1 143 ? -23.660 -16.027 13.059 1.00 80.19 143 ARG A CA 1
ATOM 1164 C C . ARG A 1 143 ? -24.588 -15.838 11.848 1.00 80.19 143 ARG A C 1
ATOM 1166 O O . ARG A 1 143 ? -25.620 -16.496 11.735 1.00 80.19 143 ARG A O 1
ATOM 1173 N N . ILE A 1 144 ? -24.208 -14.954 10.927 1.00 81.38 144 ILE A N 1
ATOM 1174 C CA . ILE A 1 144 ? -24.929 -14.695 9.676 1.00 81.38 144 ILE A CA 1
ATOM 1175 C C . ILE A 1 144 ? -24.119 -15.303 8.534 1.00 81.38 144 ILE A C 1
ATOM 1177 O O . ILE A 1 144 ? -22.897 -15.194 8.487 1.00 81.38 144 ILE A O 1
ATOM 1181 N N . HIS A 1 145 ? -24.793 -15.944 7.588 1.00 78.38 145 HIS A N 1
ATOM 1182 C CA . HIS A 1 145 ? -24.152 -16.418 6.370 1.00 78.38 145 HIS A CA 1
ATOM 1183 C C . HIS A 1 145 ? -24.164 -15.269 5.360 1.00 78.38 145 HIS A C 1
ATOM 1185 O O . HIS A 1 145 ? -25.236 -14.851 4.933 1.00 78.38 145 HIS A O 1
ATOM 1191 N N . CYS A 1 146 ? -22.985 -14.772 4.980 1.00 65.75 146 CYS A N 1
ATOM 1192 C CA . CYS A 1 146 ? -22.803 -13.587 4.128 1.00 65.75 146 CYS A CA 1
ATOM 1193 C C . CYS A 1 146 ? -23.619 -13.594 2.817 1.00 65.75 146 CYS A C 1
ATOM 1195 O O . CYS A 1 146 ? -23.927 -12.531 2.292 1.00 65.75 146 CYS A O 1
ATOM 1197 N N . PHE A 1 147 ? -24.000 -14.773 2.311 1.00 73.69 147 PHE A N 1
ATOM 1198 C CA . PHE A 1 147 ? -24.808 -14.940 1.098 1.00 73.69 147 PHE A CA 1
ATOM 1199 C C . PHE A 1 147 ? -26.135 -15.690 1.328 1.00 73.69 147 PHE A C 1
ATOM 1201 O O . PHE A 1 147 ? -26.722 -16.209 0.383 1.00 73.69 147 PHE A O 1
ATOM 1208 N N . SER A 1 148 ? -26.628 -15.778 2.570 1.00 62.94 148 SER A N 1
ATOM 1209 C CA . SER A 1 148 ? -27.920 -16.421 2.849 1.00 62.94 148 SER A CA 1
ATOM 1210 C C . SER A 1 148 ? -29.059 -15.406 2.839 1.00 62.94 148 SER A C 1
ATOM 1212 O O . SER A 1 148 ? -29.251 -14.651 3.787 1.00 62.94 148 SER A O 1
ATOM 1214 N N . LEU A 1 149 ? -29.856 -15.437 1.770 1.00 63.94 149 LEU A N 1
ATOM 1215 C CA . LEU A 1 149 ? -31.130 -14.721 1.622 1.00 63.94 149 LEU A CA 1
ATOM 1216 C C . LEU A 1 149 ? -32.312 -15.504 2.230 1.00 63.94 149 LEU A C 1
ATOM 1218 O O . LEU A 1 149 ? -33.427 -15.465 1.710 1.00 63.94 149 LEU A O 1
ATOM 1222 N N . LYS A 1 150 ? -32.112 -16.257 3.321 1.00 63.69 150 LYS A N 1
ATOM 1223 C CA . LYS A 1 150 ? -33.250 -16.916 3.981 1.00 63.69 150 LYS A CA 1
ATOM 1224 C C . LYS A 1 150 ? -34.058 -15.876 4.758 1.00 63.69 150 LYS A C 1
ATOM 1226 O O . LYS A 1 150 ? -33.666 -15.444 5.839 1.00 63.69 150 LYS A O 1
ATOM 1231 N N . LYS A 1 151 ? -35.204 -15.481 4.196 1.00 53.97 151 LYS A N 1
ATOM 1232 C CA . LYS A 1 151 ? -36.241 -14.718 4.899 1.00 53.97 151 LYS A CA 1
ATOM 1233 C C . LYS A 1 151 ? -36.694 -15.552 6.100 1.00 53.97 151 LYS A C 1
ATOM 1235 O O . LYS A 1 151 ? -37.139 -16.681 5.916 1.00 53.97 151 LYS A O 1
ATOM 1240 N N . SER A 1 152 ? -36.534 -15.023 7.313 1.00 57.28 152 SER A N 1
ATOM 1241 C CA . SER A 1 152 ? -37.062 -15.659 8.522 1.00 57.28 152 SER A CA 1
ATOM 1242 C C . SER A 1 152 ? -38.584 -15.696 8.410 1.00 57.28 152 SER A C 1
ATOM 1244 O O . SER A 1 152 ? -39.241 -14.657 8.504 1.00 57.28 152 SER A O 1
ATOM 1246 N N . VAL A 1 153 ? -39.132 -16.873 8.116 1.00 55.28 153 VAL A N 1
ATOM 1247 C CA . VAL A 1 153 ? -40.554 -17.146 8.293 1.00 55.28 153 VAL A CA 1
ATOM 1248 C C . VAL A 1 153 ? -40.724 -17.312 9.798 1.00 55.28 153 VAL A C 1
ATOM 1250 O O . VAL A 1 153 ? -40.234 -18.276 10.377 1.00 55.28 153 VAL A O 1
ATOM 1253 N N . LYS A 1 154 ? -41.284 -16.282 10.439 1.00 53.59 154 LYS A N 1
ATOM 1254 C CA . LYS A 1 154 ? -41.824 -16.404 11.789 1.00 53.59 154 LYS A CA 1
ATOM 1255 C C . LYS A 1 154 ? -43.068 -17.277 11.667 1.00 53.59 154 LYS A C 1
ATOM 1257 O O . LYS A 1 154 ? -44.051 -16.804 11.097 1.00 53.59 154 LYS A O 1
ATOM 1262 N N . ASP A 1 155 ? -42.967 -18.507 12.146 1.00 45.12 155 ASP A N 1
ATOM 1263 C CA . ASP A 1 155 ? -44.129 -19.273 12.594 1.00 45.12 155 ASP A CA 1
ATOM 1264 C C . ASP A 1 155 ? -44.598 -18.726 13.952 1.00 45.12 155 ASP A C 1
ATOM 1266 O O . ASP A 1 155 ? -43.720 -18.348 14.772 1.00 45.12 155 ASP A O 1
#

Radius of gyration: 20.43 Å; chains: 1; bounding box: 65×42×50 Å

InterPro domains:
  IPR014472 Choline/ethanolamine phosphotransferase [PTHR10414] (2-151)

Sequence (155 aa):
MSLPVSLYNIHCAYKKGELKQKSLWEAMRPLMPIFLLFLSTSIWAVYSPTDIIHNDPRVFYWFVGTVFSNIACRLIVSQMSSTRCEAFNWLFYPIGLALIFIFSCSHQSKTEVFIAWALFILSVVAHIHYGVCVVQQMCRHFRIHCFSLKKSVKD